Protein AF-A0A2N9VRL9-F1 (afdb_monomer)

Radius of gyration: 21.23 Å; Cα contacts (8 Å, |Δi|>4): 11; chains: 1; bounding box: 40×32×57 Å

Sequence (60 aa):
MKIFLLIRALAMWLCNDLTQSDRDPAH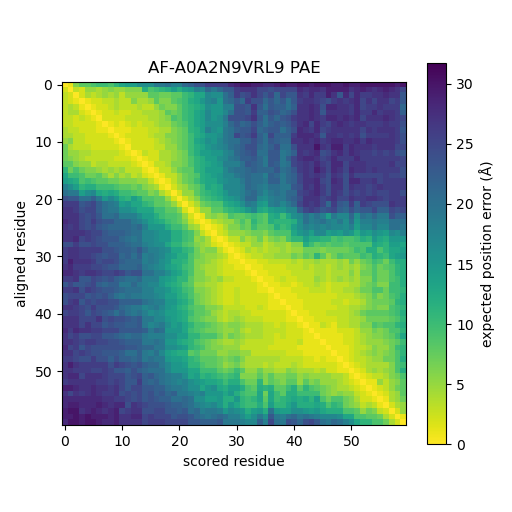DWYRDPLSHPALEAMGLDELADLPFDPRAVCRQ

Mean predicted aligned error: 14.06 Å

pLDDT: mean 73.79, std 12.02, range [49.16, 91.19]

Secondary structure (DSSP,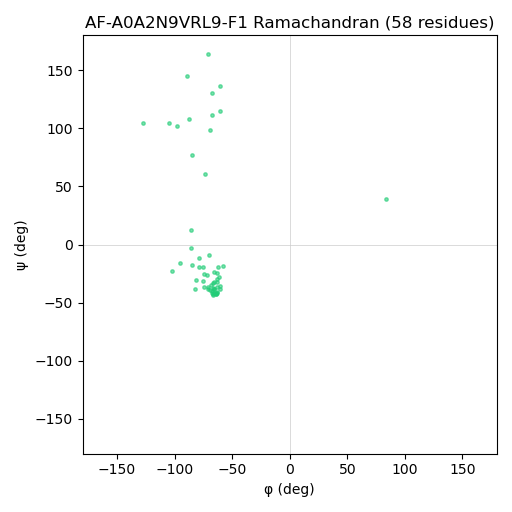 8-state):
--HHHHHHHHHHHHHHHHHHS---HHHHHHH-GGG-HHHHTS-HHHHHTS---HHHH---

Solvent-accessible surface area (backbone atoms only — not comparable to full-atom values): 3852 Å² total; per-residue (Å²): 127,72,63,64,56,54,52,52,52,50,51,52,50,53,53,50,50,61,70,64,61,74,80,50,70,85,56,50,23,76,79,35,73,83,58,28,68,72,59,74,73,46,54,74,69,58,61,70,68,52,88,80,57,68,74,74,69,67,68,131

Structure (mmCIF, N/CA/C/O backbone):
data_AF-A0A2N9VRL9-F1
#
_entry.id   AF-A0A2N9VRL9-F1
#
loop_
_atom_site.group_PDB
_atom_site.id
_atom_site.type_symbol
_atom_site.label_atom_id
_atom_site.label_alt_id
_atom_site.label_comp_id
_atom_site.label_asym_id
_atom_site.label_entity_id
_atom_site.label_seq_id
_atom_site.pdbx_PDB_ins_code
_atom_site.Cartn_x
_atom_site.Cartn_y
_atom_site.Cartn_z
_atom_site.occupancy
_atom_site.B_iso_or_equiv
_atom_site.auth_seq_id
_atom_site.auth_comp_id
_atom_site.auth_asym_id
_atom_site.auth_atom_id
_atom_site.pdbx_PDB_model_num
ATOM 1 N N . MET A 1 1 ? 25.615 21.862 -37.643 1.00 54.00 1 MET A N 1
ATOM 2 C CA . MET A 1 1 ? 26.625 21.328 -36.701 1.00 54.00 1 MET A CA 1
ATOM 3 C C . MET A 1 1 ? 26.052 20.092 -36.023 1.00 54.00 1 MET A C 1
ATOM 5 O O . MET A 1 1 ? 25.033 20.200 -35.361 1.00 54.00 1 MET A O 1
ATOM 9 N N . LYS A 1 2 ? 26.641 18.915 -36.263 1.00 65.00 2 LYS A N 1
ATOM 10 C CA . LYS A 1 2 ? 26.062 17.601 -35.903 1.00 65.00 2 LYS A CA 1
ATOM 11 C C . LYS A 1 2 ? 26.353 17.189 -34.452 1.00 65.00 2 LYS A C 1
ATOM 13 O O . LYS A 1 2 ? 25.662 16.344 -33.900 1.00 65.00 2 LYS A O 1
ATOM 18 N N . ILE A 1 3 ? 27.349 17.829 -33.834 1.00 76.88 3 ILE A N 1
ATOM 19 C CA . ILE A 1 3 ? 27.793 17.570 -32.458 1.00 76.88 3 ILE A CA 1
ATOM 20 C C . ILE A 1 3 ? 26.686 17.825 -31.426 1.00 76.88 3 ILE A C 1
ATOM 22 O O . ILE A 1 3 ? 26.556 17.064 -30.475 1.00 76.88 3 ILE A O 1
ATOM 26 N N . PHE A 1 4 ? 25.826 18.822 -31.637 1.00 71.06 4 PHE A N 1
ATOM 27 C CA . PHE A 1 4 ? 24.724 19.110 -30.712 1.00 71.06 4 PHE A CA 1
ATOM 28 C C . PHE A 1 4 ? 23.711 17.961 -30.599 1.00 71.06 4 PHE A C 1
ATOM 30 O O . PHE A 1 4 ? 23.116 17.775 -29.541 1.00 71.06 4 PHE A O 1
ATOM 37 N N . LEU A 1 5 ? 23.537 17.163 -31.660 1.00 73.38 5 LEU A N 1
ATOM 38 C CA . LEU A 1 5 ? 22.658 15.990 -31.633 1.00 73.38 5 LEU A CA 1
ATOM 39 C C . LEU A 1 5 ? 23.252 14.871 -30.774 1.00 73.38 5 LEU A C 1
ATOM 41 O O . LEU A 1 5 ? 22.523 14.234 -30.021 1.00 73.38 5 LEU A O 1
ATOM 45 N 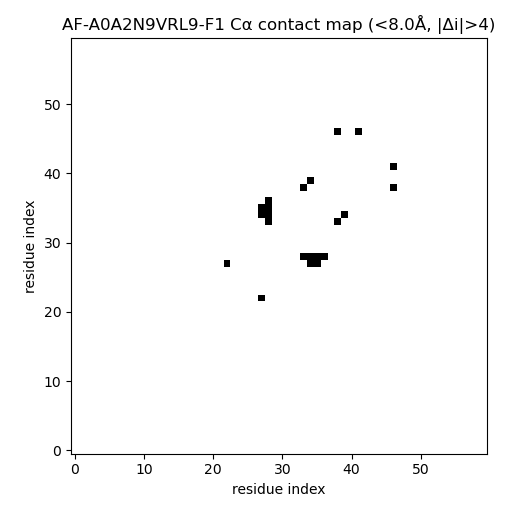N . LEU A 1 6 ? 24.574 14.691 -30.830 1.00 76.69 6 LEU A N 1
ATOM 46 C CA . LEU A 1 6 ? 25.286 13.708 -30.011 1.00 76.69 6 LEU A CA 1
ATOM 47 C C . LEU A 1 6 ? 25.241 14.082 -28.526 1.00 76.69 6 LEU A C 1
ATOM 49 O O . LEU A 1 6 ? 24.977 13.224 -27.693 1.00 76.69 6 LEU A O 1
ATOM 53 N N . ILE A 1 7 ? 25.410 15.368 -28.198 1.00 80.31 7 ILE A N 1
ATOM 54 C CA . ILE A 1 7 ? 25.318 15.858 -26.813 1.00 80.31 7 ILE A CA 1
ATOM 55 C C . ILE A 1 7 ? 23.901 15.661 -26.257 1.00 80.31 7 ILE A C 1
ATOM 57 O O . ILE A 1 7 ? 23.745 15.207 -25.128 1.00 80.31 7 ILE A O 1
ATOM 61 N N . ARG A 1 8 ? 22.857 15.954 -27.049 1.00 77.06 8 ARG A N 1
ATOM 62 C CA . ARG A 1 8 ? 21.462 15.738 -26.628 1.00 77.06 8 ARG A CA 1
ATOM 63 C C . ARG A 1 8 ? 21.131 14.261 -26.441 1.00 77.06 8 ARG A C 1
ATOM 65 O O . ARG A 1 8 ? 20.463 13.926 -25.470 1.00 77.06 8 ARG A O 1
ATOM 72 N N . ALA A 1 9 ? 21.599 13.397 -27.339 1.00 78.81 9 ALA A N 1
ATOM 73 C CA . ALA A 1 9 ? 21.403 11.956 -27.217 1.00 78.81 9 ALA A CA 1
ATOM 74 C C . ALA A 1 9 ? 22.105 11.402 -25.969 1.00 78.81 9 ALA A C 1
ATOM 76 O O . ALA A 1 9 ? 21.507 10.639 -25.219 1.00 78.81 9 ALA A O 1
ATOM 77 N N . LEU A 1 10 ? 23.335 11.850 -25.705 1.00 79.94 10 LEU A N 1
ATOM 78 C CA . LEU A 1 10 ? 24.103 11.425 -24.539 1.00 79.94 10 LEU A CA 1
ATOM 79 C C . LEU A 1 10 ? 23.487 11.935 -23.228 1.00 79.94 10 LEU A C 1
ATOM 81 O O . LEU A 1 10 ? 23.387 11.170 -22.279 1.00 79.94 10 LEU A O 1
ATOM 85 N N . ALA A 1 11 ? 22.996 13.178 -23.192 1.00 78.31 11 ALA A N 1
ATOM 86 C CA . ALA A 1 11 ? 22.271 13.717 -22.039 1.00 78.31 11 ALA A CA 1
ATOM 87 C C . ALA A 1 11 ? 20.960 12.961 -21.769 1.00 78.31 11 ALA A C 1
ATOM 89 O O . ALA A 1 11 ? 20.652 12.657 -20.623 1.00 78.31 11 ALA A O 1
ATOM 90 N N . MET A 1 12 ? 20.206 12.618 -22.818 1.00 74.56 12 MET A N 1
ATOM 91 C CA . MET A 1 12 ? 18.964 11.854 -22.684 1.00 74.56 12 MET A CA 1
ATOM 92 C C . MET A 1 12 ? 19.224 10.424 -22.198 1.00 74.56 12 MET A C 1
ATOM 94 O O . MET A 1 12 ? 18.469 9.919 -21.372 1.00 74.56 12 MET A O 1
ATOM 98 N N . TRP A 1 13 ? 20.317 9.803 -22.650 1.00 72.50 13 TRP A N 1
ATOM 99 C CA . TRP A 1 13 ? 20.746 8.489 -22.173 1.00 72.50 13 TRP A CA 1
ATOM 100 C C . TRP A 1 13 ? 21.185 8.533 -20.701 1.00 72.50 13 TRP A C 1
ATOM 102 O O . TRP A 1 13 ? 20.726 7.713 -19.914 1.00 72.50 13 TRP A O 1
ATOM 112 N N . LEU A 1 14 ? 21.960 9.552 -20.299 1.00 72.69 14 LEU A N 1
ATOM 113 C CA . LEU A 1 14 ? 22.379 9.752 -18.904 1.00 72.69 14 LEU A CA 1
ATOM 114 C C . LEU A 1 14 ? 21.194 10.024 -17.961 1.00 72.69 14 LEU A C 1
ATOM 116 O O . LEU A 1 14 ? 21.152 9.508 -16.850 1.00 72.69 14 LEU A O 1
ATOM 120 N N . CYS A 1 15 ? 20.221 10.836 -18.392 1.00 65.94 15 CYS A N 1
ATOM 121 C CA . CYS A 1 15 ? 19.018 11.104 -17.604 1.00 65.94 15 CYS A CA 1
ATOM 122 C C . CYS A 1 15 ? 18.154 9.851 -17.435 1.00 65.94 15 CYS A C 1
ATOM 124 O O . CYS A 1 15 ? 17.600 9.653 -16.359 1.00 65.94 15 CYS A O 1
ATOM 126 N N . ASN A 1 16 ? 18.051 9.013 -18.472 1.00 62.34 16 ASN A N 1
ATOM 127 C CA . ASN A 1 16 ? 17.271 7.782 -18.404 1.00 62.34 16 ASN A CA 1
ATOM 128 C C . ASN A 1 16 ? 17.923 6.749 -17.468 1.00 62.34 16 ASN A C 1
ATOM 130 O O . ASN A 1 16 ? 17.222 6.114 -16.686 1.00 62.34 16 ASN A O 1
ATOM 134 N N . ASP A 1 17 ? 19.254 6.643 -17.499 1.00 62.31 17 ASP A N 1
ATOM 135 C CA . ASP A 1 17 ? 20.041 5.789 -16.600 1.00 62.31 17 ASP A CA 1
ATOM 136 C C . ASP A 1 17 ? 19.906 6.234 -15.129 1.00 62.31 17 ASP A C 1
ATOM 138 O O . ASP A 1 17 ? 19.644 5.419 -14.250 1.00 62.31 17 ASP A O 1
ATOM 142 N N . LEU A 1 18 ? 19.9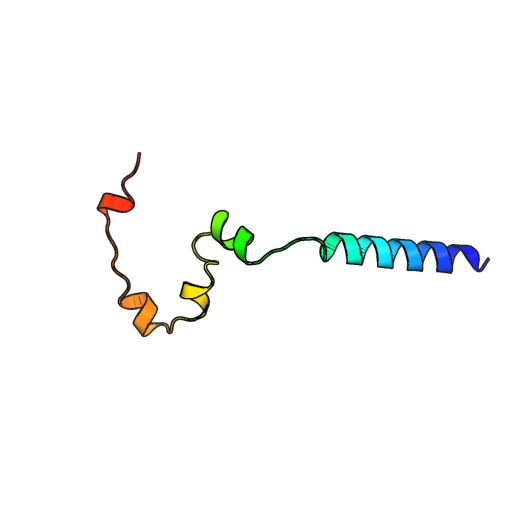20 7.548 -14.864 1.00 57.69 18 LEU A N 1
ATOM 143 C CA . LEU A 1 18 ? 19.663 8.111 -13.528 1.00 57.69 18 LEU A CA 1
ATOM 144 C C . LEU A 1 18 ? 18.231 7.881 -13.023 1.00 57.69 18 LEU A C 1
ATOM 146 O O . LEU A 1 18 ? 18.033 7.745 -11.820 1.00 57.69 18 LEU A O 1
ATOM 150 N N . THR A 1 19 ? 17.228 7.839 -13.905 1.00 55.81 19 THR A N 1
ATOM 151 C CA . THR A 1 19 ? 15.851 7.481 -13.514 1.00 55.81 19 THR A CA 1
ATOM 152 C C . THR A 1 19 ? 15.638 5.978 -13.354 1.00 55.81 19 THR A C 1
ATOM 154 O O . THR A 1 19 ? 14.667 5.573 -12.720 1.00 55.81 19 THR A O 1
ATOM 157 N N . GLN A 1 20 ? 16.517 5.160 -13.938 1.00 53.50 20 GLN A N 1
ATOM 158 C CA . GLN A 1 20 ? 16.462 3.700 -13.869 1.00 53.50 20 GLN A CA 1
ATOM 159 C C . GLN A 1 20 ? 17.354 3.137 -12.749 1.00 53.50 20 GLN A C 1
ATOM 161 O O . GLN A 1 20 ? 17.166 1.997 -12.328 1.00 53.50 20 GLN A O 1
ATOM 166 N N . SER A 1 21 ? 18.273 3.953 -12.227 1.00 49.16 21 SER A N 1
ATOM 167 C CA . SER A 1 21 ? 19.014 3.690 -11.001 1.00 49.16 21 SER A CA 1
ATOM 168 C C . SER A 1 21 ? 18.071 3.778 -9.796 1.00 49.16 21 SER A C 1
ATOM 170 O O . SER A 1 21 ? 17.825 4.849 -9.249 1.00 49.16 21 SER A O 1
ATOM 172 N N . ASP A 1 22 ? 17.614 2.609 -9.353 1.00 52.41 22 ASP A N 1
ATOM 173 C CA . ASP A 1 22 ? 17.352 2.321 -7.938 1.00 52.41 22 ASP A CA 1
ATOM 174 C C . ASP A 1 22 ? 15.998 2.762 -7.348 1.00 52.41 22 ASP A C 1
ATOM 176 O O . ASP A 1 22 ? 15.903 3.144 -6.183 1.00 52.41 22 ASP A O 1
ATOM 180 N N . ARG A 1 23 ? 14.899 2.629 -8.103 1.00 56.06 23 ARG A N 1
ATOM 181 C CA . ARG A 1 23 ? 13.624 2.287 -7.445 1.00 56.06 23 ARG A CA 1
ATOM 182 C C . ARG A 1 23 ? 13.563 0.782 -7.289 1.00 56.06 23 ARG A C 1
ATOM 184 O O . ARG A 1 23 ? 12.912 0.093 -8.068 1.00 56.06 23 ARG A O 1
ATOM 191 N N . ASP A 1 24 ? 14.297 0.277 -6.307 1.00 57.66 24 ASP A N 1
ATOM 192 C CA . ASP A 1 24 ? 13.983 -1.033 -5.767 1.00 57.66 24 ASP A CA 1
ATOM 193 C C . ASP A 1 24 ? 12.549 -0.940 -5.208 1.00 57.66 24 ASP A C 1
ATOM 195 O O . ASP A 1 24 ? 12.319 -0.159 -4.278 1.00 57.66 24 ASP A O 1
ATOM 199 N N . PRO A 1 25 ? 11.554 -1.662 -5.756 1.00 57.69 25 PRO A N 1
ATOM 200 C CA . PRO A 1 25 ? 10.198 -1.659 -5.205 1.00 57.69 25 PRO A CA 1
ATOM 201 C C . PRO A 1 25 ? 10.187 -2.120 -3.738 1.00 57.69 25 PRO A C 1
ATOM 203 O O . PRO A 1 25 ? 9.261 -1.804 -2.989 1.00 57.69 25 PRO A O 1
ATOM 206 N N . ALA A 1 26 ? 11.251 -2.798 -3.282 1.00 60.09 26 ALA A N 1
ATOM 207 C CA . ALA A 1 26 ? 11.471 -3.109 -1.878 1.00 60.09 26 ALA A CA 1
ATOM 208 C C . ALA A 1 26 ? 11.826 -1.888 -0.997 1.00 60.09 26 ALA A C 1
ATOM 210 O O . ALA A 1 26 ? 11.880 -2.027 0.220 1.00 60.09 26 ALA A O 1
ATOM 211 N N . HIS A 1 27 ? 12.081 -0.705 -1.554 1.00 63.53 27 HIS A N 1
ATOM 212 C CA . HIS A 1 27 ? 12.306 0.531 -0.793 1.00 63.53 27 HIS A CA 1
ATOM 213 C C . HIS A 1 27 ? 11.086 1.460 -0.779 1.00 63.53 27 HIS A C 1
ATOM 215 O O . HIS A 1 27 ? 10.941 2.266 0.143 1.00 63.53 27 HIS A O 1
ATOM 221 N N . ASP A 1 28 ? 10.189 1.338 -1.757 1.00 66.94 28 ASP A N 1
ATOM 222 C CA . ASP A 1 28 ? 9.005 2.196 -1.848 1.00 66.94 28 ASP A CA 1
ATOM 223 C C . ASP A 1 28 ? 7.986 1.868 -0.742 1.00 66.94 28 ASP A C 1
ATOM 225 O O . ASP A 1 28 ? 7.442 2.787 -0.123 1.00 66.94 28 ASP A O 1
ATOM 229 N N . TRP A 1 29 ? 7.829 0.587 -0.373 1.00 73.56 29 TRP A N 1
ATOM 230 C CA . TRP A 1 29 ? 6.947 0.190 0.737 1.00 73.56 29 TRP A CA 1
ATOM 231 C C . TRP A 1 29 ? 7.419 0.684 2.110 1.00 73.56 29 TRP A C 1
ATOM 233 O O . TRP A 1 29 ? 6.618 0.832 3.031 1.00 73.56 29 TRP A O 1
ATOM 243 N N . TYR A 1 30 ? 8.720 0.957 2.263 1.00 74.81 30 TYR A N 1
ATOM 244 C CA . TYR A 1 30 ? 9.260 1.522 3.501 1.00 74.81 30 TYR A CA 1
ATOM 245 C C . TYR A 1 30 ? 8.790 2.967 3.712 1.00 74.81 30 TYR A C 1
ATOM 247 O O . TYR A 1 30 ? 8.564 3.394 4.844 1.00 74.81 30 TYR A O 1
ATOM 255 N N . ARG A 1 31 ? 8.640 3.735 2.625 1.00 77.19 31 ARG A N 1
ATOM 256 C CA . ARG A 1 31 ? 8.108 5.106 2.672 1.00 77.19 31 ARG A CA 1
ATOM 257 C C . ARG A 1 31 ? 6.590 5.139 2.713 1.00 77.19 31 ARG A C 1
ATOM 259 O O . ARG A 1 31 ? 6.039 5.999 3.395 1.00 77.19 31 ARG A O 1
ATOM 266 N N . ASP A 1 32 ? 5.946 4.247 1.970 1.00 81.75 32 ASP A N 1
ATOM 267 C CA . ASP A 1 32 ? 4.498 4.134 1.917 1.00 81.75 32 ASP A CA 1
ATOM 268 C C . ASP A 1 32 ? 4.058 2.693 2.206 1.00 81.75 32 ASP A C 1
ATOM 270 O O . ASP A 1 32 ? 4.141 1.835 1.325 1.00 81.75 32 ASP A O 1
ATOM 274 N N . PRO A 1 33 ? 3.538 2.407 3.410 1.00 80.50 33 PRO A N 1
ATOM 275 C CA . PRO A 1 33 ? 3.096 1.064 3.760 1.00 80.50 33 PRO A CA 1
ATOM 276 C C . PRO A 1 33 ? 1.944 0.555 2.879 1.00 80.50 33 PRO A C 1
ATOM 278 O O . PRO A 1 33 ? 1.751 -0.656 2.805 1.00 80.50 33 PRO A O 1
ATOM 281 N N . LEU A 1 34 ? 1.201 1.433 2.187 1.00 83.06 34 LEU A N 1
ATOM 282 C CA . LEU A 1 34 ? 0.1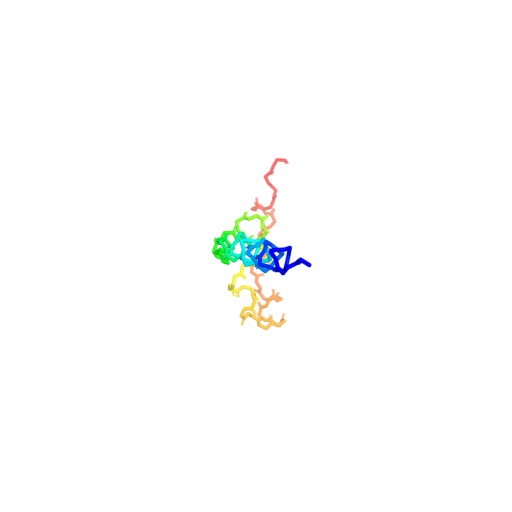61 1.022 1.234 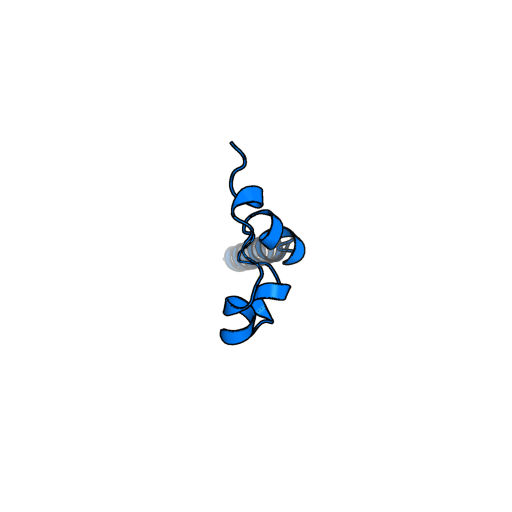1.00 83.06 34 LEU A CA 1
ATOM 283 C C . LEU A 1 34 ? 0.734 0.502 -0.089 1.00 83.06 34 LEU A C 1
ATOM 285 O O . LEU A 1 34 ? 0.053 -0.235 -0.795 1.00 83.06 34 LEU A O 1
ATOM 289 N N . SER A 1 35 ? 1.991 0.824 -0.392 1.00 82.88 35 SER A N 1
ATOM 290 C CA . SER A 1 35 ? 2.714 0.340 -1.572 1.00 82.88 35 SER A CA 1
ATOM 291 C C . SER A 1 35 ? 3.379 -1.028 -1.341 1.00 82.88 35 SER A C 1
ATOM 293 O O . SER A 1 35 ? 4.233 -1.451 -2.117 1.00 82.88 35 SER A O 1
ATOM 295 N N . HIS A 1 36 ? 3.043 -1.730 -0.253 1.00 85.25 36 HIS A N 1
ATOM 296 C CA . HIS A 1 36 ? 3.643 -3.025 0.056 1.00 85.25 36 HIS A CA 1
ATOM 297 C C . HIS A 1 36 ? 3.227 -4.096 -0.972 1.00 85.25 36 HIS A C 1
ATOM 299 O O . HIS A 1 36 ? 2.029 -4.293 -1.187 1.00 85.25 36 HIS A O 1
ATOM 305 N N . PRO A 1 37 ? 4.169 -4.873 -1.543 1.00 83.06 37 PRO A N 1
ATOM 306 C CA . PRO A 1 37 ? 3.870 -5.822 -2.624 1.00 83.06 37 PRO A CA 1
ATOM 307 C C . PRO A 1 37 ? 2.870 -6.912 -2.218 1.00 83.06 37 PRO A C 1
ATOM 309 O O . PRO A 1 37 ? 2.114 -7.413 -3.044 1.00 83.06 37 PRO A O 1
ATOM 312 N N . ALA A 1 38 ? 2.820 -7.267 -0.930 1.00 85.81 38 ALA A N 1
ATOM 313 C CA . ALA A 1 38 ? 1.805 -8.196 -0.433 1.00 85.81 38 ALA A CA 1
ATOM 314 C C . ALA A 1 38 ? 0.378 -7.624 -0.510 1.00 85.81 38 ALA A C 1
ATOM 316 O O . ALA A 1 38 ? -0.547 -8.392 -0.729 1.00 85.81 38 ALA A O 1
ATOM 317 N N . LEU A 1 39 ? 0.195 -6.307 -0.343 1.00 87.06 39 LEU A N 1
ATOM 318 C CA . LEU A 1 39 ? -1.115 -5.659 -0.474 1.00 87.06 39 LEU A CA 1
ATOM 319 C C . LEU A 1 39 ? -1.528 -5.544 -1.943 1.00 87.06 39 LEU A C 1
ATOM 321 O O . LEU A 1 39 ? -2.694 -5.738 -2.259 1.00 87.06 39 LEU A O 1
ATOM 325 N N . GLU A 1 40 ? -0.571 -5.284 -2.839 1.00 8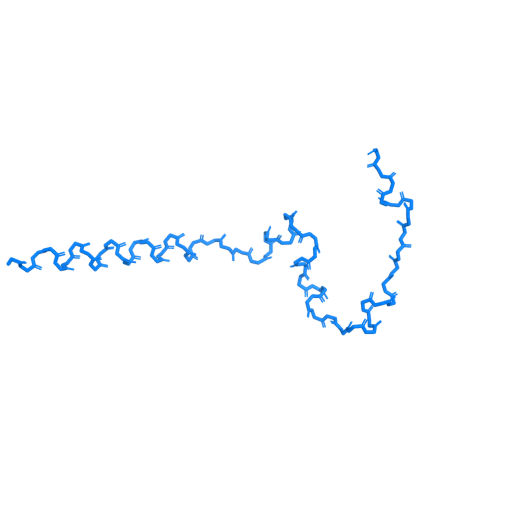5.56 40 GLU A N 1
ATOM 326 C CA . GLU A 1 40 ? -0.812 -5.250 -4.289 1.00 85.56 40 GLU A CA 1
ATOM 327 C C . GLU A 1 40 ? -1.263 -6.615 -4.836 1.00 85.56 40 GLU A C 1
ATOM 329 O O . GLU A 1 40 ? -2.061 -6.685 -5.768 1.00 85.56 40 GLU A O 1
ATOM 334 N N . ALA A 1 41 ? -0.783 -7.706 -4.233 1.00 87.88 41 ALA A N 1
ATOM 335 C CA . ALA A 1 41 ? -1.166 -9.065 -4.598 1.00 87.88 41 ALA A CA 1
ATOM 336 C C . ALA A 1 41 ? -2.531 -9.517 -4.035 1.00 87.88 41 ALA A C 1
ATOM 338 O O . ALA A 1 41 ? -3.015 -10.566 -4.461 1.00 87.88 41 ALA A O 1
ATOM 339 N N . MET A 1 42 ? -3.135 -8.779 -3.092 1.00 89.44 42 MET A N 1
ATOM 340 C CA . MET A 1 42 ? -4.390 -9.169 -2.435 1.00 89.44 42 MET A CA 1
ATOM 341 C C . MET A 1 42 ? -5.634 -8.671 -3.176 1.00 89.44 42 MET A C 1
ATOM 343 O O . MET A 1 42 ? -5.679 -7.564 -3.716 1.00 89.44 42 MET A O 1
ATOM 347 N N . GLY A 1 43 ? -6.688 -9.487 -3.151 1.00 89.94 43 GLY A N 1
ATOM 348 C CA . GLY A 1 43 ? -8.025 -9.082 -3.584 1.00 89.94 43 GLY A CA 1
ATOM 349 C C . GLY A 1 43 ? -8.689 -8.094 -2.614 1.00 89.94 43 GLY A C 1
ATOM 350 O O . GLY A 1 43 ? -8.294 -7.972 -1.458 1.00 89.94 43 GLY A O 1
ATOM 351 N N . LEU A 1 44 ? -9.748 -7.408 -3.061 1.00 89.38 44 LEU A N 1
ATOM 352 C CA . LEU A 1 44 ? -10.497 -6.470 -2.206 1.00 89.38 44 LEU A CA 1
ATOM 353 C C . LEU A 1 44 ? -11.113 -7.149 -0.976 1.00 89.38 44 LEU A C 1
ATOM 355 O O . LEU A 1 44 ? -11.106 -6.563 0.103 1.00 89.38 44 LEU A O 1
ATOM 359 N N . ASP A 1 45 ? -11.616 -8.374 -1.137 1.00 91.19 45 ASP A N 1
ATOM 360 C CA . ASP A 1 45 ? -12.184 -9.150 -0.031 1.00 91.19 45 ASP A CA 1
ATOM 361 C C . ASP A 1 45 ? -11.094 -9.533 0.986 1.00 91.19 45 ASP A C 1
ATOM 363 O O . ASP A 1 45 ? -11.269 -9.359 2.187 1.00 91.19 45 ASP A O 1
ATOM 367 N N . 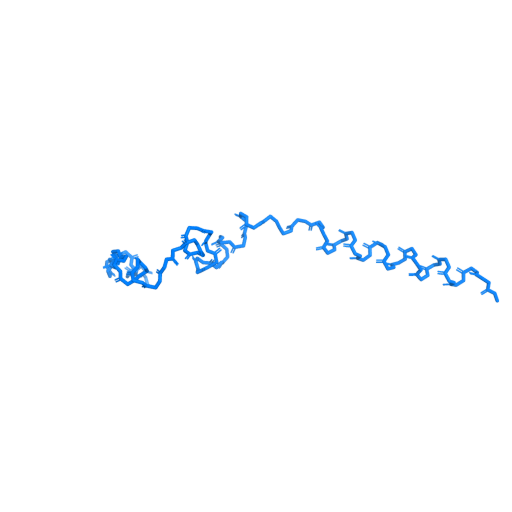GLU A 1 46 ? -9.916 -9.946 0.507 1.00 89.50 46 GLU A N 1
ATOM 368 C CA . GLU A 1 46 ? -8.766 -10.286 1.356 1.00 89.50 46 GLU A CA 1
ATOM 369 C C . GLU A 1 46 ? -8.222 -9.062 2.108 1.00 89.50 46 GLU A C 1
ATOM 371 O O . GLU A 1 46 ? -7.874 -9.159 3.284 1.00 89.50 46 GLU A O 1
ATOM 376 N N . LEU A 1 47 ? -8.194 -7.894 1.454 1.00 89.12 47 LEU A N 1
ATOM 377 C CA . LEU A 1 47 ? -7.841 -6.623 2.091 1.00 89.12 47 LEU A CA 1
ATOM 378 C C . LEU A 1 47 ? -8.840 -6.238 3.191 1.00 89.12 47 LEU A C 1
ATOM 380 O O . LEU A 1 47 ? -8.435 -5.672 4.207 1.00 89.12 47 LEU A O 1
ATOM 384 N N . ALA A 1 48 ? -10.129 -6.529 3.003 1.00 88.00 48 ALA A N 1
ATOM 385 C CA . ALA A 1 48 ? -11.173 -6.240 3.986 1.00 88.00 48 ALA A CA 1
ATOM 386 C C . ALA A 1 48 ? -11.105 -7.159 5.217 1.00 88.00 48 ALA A C 1
ATOM 388 O O . ALA A 1 48 ? -11.502 -6.746 6.307 1.00 88.00 48 ALA A O 1
ATOM 389 N N . ASP A 1 49 ? -10.560 -8.365 5.052 1.00 91.12 49 ASP A N 1
ATOM 390 C CA . ASP A 1 49 ? -10.356 -9.342 6.123 1.00 91.12 49 ASP A CA 1
ATOM 391 C C . ASP A 1 49 ? -9.038 -9.138 6.899 1.00 91.12 49 ASP A C 1
ATOM 393 O O . ASP A 1 49 ? -8.771 -9.849 7.876 1.00 91.12 49 ASP A O 1
ATOM 397 N N . LEU A 1 50 ? -8.198 -8.169 6.506 1.00 86.44 50 LEU A N 1
ATOM 398 C CA . LEU A 1 50 ? -6.941 -7.895 7.202 1.00 86.44 50 LEU A CA 1
ATOM 399 C C . LEU A 1 50 ? -7.186 -7.486 8.667 1.00 86.44 50 LEU A C 1
ATOM 401 O O . LEU A 1 50 ? -8.046 -6.649 8.962 1.00 86.44 50 LEU A O 1
ATOM 405 N N . PRO A 1 51 ? -6.394 -8.019 9.615 1.00 85.81 51 PRO A N 1
ATOM 406 C CA . PRO A 1 51 ? -6.560 -7.698 11.023 1.00 85.81 51 PRO A CA 1
ATOM 407 C C . PRO A 1 51 ? -6.202 -6.229 11.284 1.00 85.81 51 PRO A C 1
ATOM 409 O O . PRO A 1 51 ? -5.036 -5.837 11.232 1.00 85.81 51 PRO A O 1
ATOM 412 N N . PHE A 1 52 ? -7.203 -5.416 11.620 1.00 78.62 52 PHE A N 1
ATOM 413 C CA . PHE A 1 52 ? -6.989 -4.056 12.107 1.00 78.62 52 PHE A CA 1
ATOM 414 C C . PHE A 1 52 ? -6.804 -4.065 13.630 1.00 78.62 52 PHE A C 1
ATOM 416 O O . PHE A 1 52 ? -7.764 -4.268 14.376 1.00 78.62 52 PHE A O 1
ATOM 423 N N . ASP A 1 53 ? -5.575 -3.831 14.106 1.00 80.38 53 ASP A N 1
ATOM 424 C CA . ASP A 1 53 ? -5.306 -3.613 15.532 1.00 80.38 53 ASP A CA 1
ATOM 425 C C . ASP A 1 53 ? -5.212 -2.107 15.853 1.00 80.38 53 ASP A C 1
ATOM 427 O O . ASP A 1 53 ? -4.165 -1.487 15.633 1.00 80.38 53 ASP A O 1
ATOM 431 N N . PRO A 1 54 ? -6.259 -1.492 16.438 1.00 74.06 54 PRO A N 1
ATOM 432 C CA . PRO A 1 54 ? -6.232 -0.077 16.801 1.00 74.06 54 PRO A CA 1
ATOM 433 C C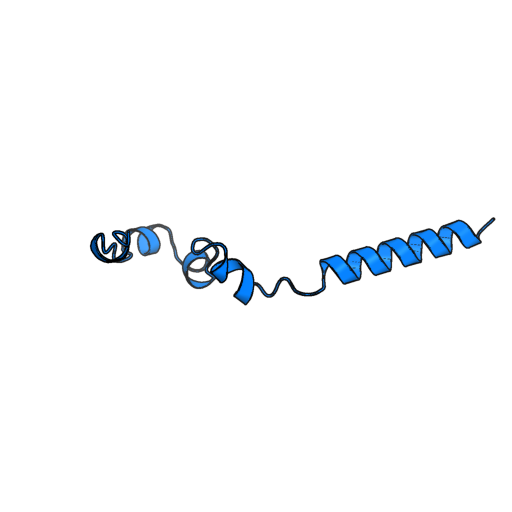 . PRO A 1 54 ? -5.167 0.252 17.857 1.00 74.06 54 PRO A C 1
ATOM 435 O O . PRO A 1 54 ? -4.692 1.384 17.917 1.00 74.06 54 PRO A O 1
ATOM 438 N N . ARG A 1 55 ? -4.743 -0.714 18.683 1.00 76.62 55 ARG A N 1
ATOM 439 C CA . ARG A 1 55 ? -3.701 -0.492 19.700 1.00 76.62 55 ARG A CA 1
ATOM 440 C C . ARG A 1 55 ? -2.307 -0.403 19.083 1.00 76.62 55 ARG A C 1
ATOM 442 O O . ARG A 1 55 ? -1.441 0.247 19.663 1.00 76.62 55 ARG A O 1
ATOM 449 N N . ALA A 1 56 ? -2.099 -1.018 17.919 1.00 68.50 56 ALA A N 1
ATOM 450 C CA . ALA A 1 56 ? -0.860 -0.910 17.157 1.00 68.50 56 ALA A CA 1
ATOM 451 C C . ALA A 1 56 ? -0.735 0.445 16.436 1.00 68.50 56 ALA A C 1
ATOM 453 O O . ALA A 1 56 ? 0.377 0.952 16.288 1.00 68.50 56 ALA A O 1
ATOM 454 N N . VAL A 1 57 ? -1.867 1.038 16.035 1.00 65.31 57 VAL A N 1
ATOM 455 C CA . VAL A 1 57 ? -1.939 2.343 15.351 1.00 65.31 57 VAL A CA 1
ATOM 456 C C . VAL A 1 57 ? -1.856 3.512 16.340 1.00 65.31 57 VAL A C 1
ATOM 458 O O . VAL A 1 57 ? -1.283 4.549 16.018 1.00 65.31 57 VAL A O 1
ATOM 461 N N . CYS A 1 58 ? -2.341 3.338 17.574 1.00 59.84 58 CYS A N 1
ATOM 462 C CA . CYS A 1 58 ? -2.187 4.308 18.663 1.00 59.84 58 CYS A CA 1
ATOM 463 C C . CYS A 1 58 ? -0.750 4.330 19.229 1.00 59.84 58 CYS A C 1
ATOM 465 O O . CYS A 1 58 ? -0.531 4.057 20.410 1.00 59.84 58 CYS A O 1
ATOM 467 N N . ARG A 1 59 ? 0.252 4.658 18.408 1.00 59.56 59 ARG A N 1
ATOM 468 C CA . ARG A 1 59 ? 1.558 5.115 18.898 1.00 59.56 59 ARG A CA 1
ATOM 469 C C . ARG A 1 59 ? 1.679 6.629 18.698 1.00 59.56 59 ARG A C 1
ATOM 471 O O . ARG A 1 59 ? 1.977 7.063 17.595 1.00 59.56 59 ARG A O 1
ATOM 478 N N . GLN A 1 60 ? 1.529 7.331 19.829 1.00 53.72 60 GLN A N 1
ATOM 479 C CA . GLN A 1 60 ? 1.889 8.729 20.145 1.00 53.72 60 GLN A CA 1
ATOM 480 C C . GLN A 1 60 ? 1.064 9.848 19.505 1.00 53.72 60 GLN A C 1
ATOM 482 O O . GLN A 1 60 ? 1.160 10.069 18.283 1.00 53.72 60 GLN A O 1
#

Foldseek 3Di:
DCVVVVVVVVVVVVVVVVVVPDPPLVVVCVVPVCSDVVNVPDDPVRVVPDDDDVVVVPDD

Organism: NCBI:txid1867719